Protein 4R7R (pdb70)

Secondary structure (DSSP, 8-state):
----S-HHHHHHHHHT---EEEEE-----EEEPPTTTTTHHHHHHHH--GGGEE------SS-SEEEEEE-SS-EEEEEE-GGGEEEEEETT--SS-EEEE-TTS-GGG-HHHHHHHHHH-

Radius of gyration: 13.48 Å; Cα contacts (8 Å, |Δi|>4): 196; chains: 1; bounding box: 34×34×33 Å

Sequence (121 aa):
AKPSLNYHTKNLSELVSNIKIRLLDNIYSEVIVDNEDVRIIDDLLKSLKDSNFINEEALPNKPLYKIFIDLNSEKYVIDIYGDDLITLYPWDSDVRKDYLSLKDIPNSFKLEPFCQYVFNK

Foldseek 3Di:
DDDALCVALVVVLVQVVDKWKKKAAVVRDIDTFDPVLVCLSVLLSVQDDRVQWDDDDDDDPAARMKMWIDGDPWIKIWGHHPQLWIWIGTPPDVPDIRIGRCPPGDPSNRVVVVSVVRVVD

InterPro domains:
  IPR032619 Protein of unknown function DUF4883 [PF16224] (31-147)
  IPR032619 Protein of unknown function DUF4883 [cd15786] (31-152)

Structure (mmCIF, N/CA/C/O backbone):
data_4R7R
#
_entry.id   4R7R
#
_cell.length_a   58.743
_cell.length_b   58.743
_cell.length_c   85.984
_cell.angle_alpha   90.00
_cell.angle_beta   90.00
_cell.angle_gamma   120.00
#
_symmetry.space_group_name_H-M   'P 32 2 1'
#
loop_
_entity.id
_entity.type
_entity.pdbx_description
1 polymer 'Putative lipoprotein'
2 non-polymer GLYCEROL
3 water water
#
loop_
_atom_site.group_PDB
_atom_site.id
_atom_site.type_symbol
_atom_site.label_atom_id
_atom_site.label_alt_id
_atom_site.label_comp_id
_atom_site.label_asym_id
_atom_site.label_entity_id
_atom_site.label_seq_id
_atom_site.pdbx_PDB_ins_code
_atom_site.Cartn_x
_atom_site.Cartn_y
_atom_site.Cartn_z
_atom_site.occupancy
_atom_site.B_iso_or_equiv
_atom_site.auth_seq_id
_atom_site.auth_comp_id
_atom_site.auth_asym_id
_atom_site.auth_atom_id
_atom_site.pdbx_PDB_model_num
ATOM 1 N N . ALA A 1 3 ? 42.787 -21.011 -32.572 1.00 90.36 0 ALA A N 1
ATOM 2 C CA . ALA A 1 3 ? 43.208 -22.407 -32.582 1.00 95.56 0 ALA A CA 1
ATOM 3 C C . ALA A 1 3 ? 42.087 -23.338 -32.109 1.00 94.56 0 ALA A C 1
ATOM 4 O O . ALA A 1 3 ? 41.889 -24.418 -32.667 1.00 103.36 0 ALA A O 1
ATOM 6 N N . LYS A 1 4 ? 41.351 -22.917 -31.086 1.00 90.77 1 LYS A N 1
ATOM 7 C CA . LYS A 1 4 ? 40.294 -23.751 -30.518 1.00 90.69 1 LYS A CA 1
ATOM 8 C C . LYS A 1 4 ? 38.940 -23.058 -30.545 1.00 87.25 1 LYS A C 1
ATOM 9 O O . LYS A 1 4 ? 38.873 -21.829 -30.573 1.00 83.95 1 LYS A O 1
ATOM 15 N N . PRO A 1 5 ? 37.854 -23.851 -30.558 1.00 87.12 2 PRO A N 1
ATOM 16 C CA . PRO A 1 5 ? 36.511 -23.308 -30.347 1.00 82.99 2 PRO A CA 1
ATOM 17 C C . PRO A 1 5 ? 36.438 -22.592 -29.006 1.00 72.84 2 PRO A C 1
ATOM 18 O O . PRO A 1 5 ? 36.675 -23.194 -27.953 1.00 67.95 2 PRO A O 1
ATOM 22 N N . SER A 1 6 ? 36.122 -21.305 -29.066 1.00 67.27 3 SER A N 1
ATOM 23 C CA . SER A 1 6 ? 36.162 -20.440 -27.901 1.00 59.06 3 SER A CA 1
ATOM 24 C C . SER A 1 6 ? 35.169 -20.854 -26.817 1.00 52.22 3 SER A C 1
ATOM 25 O O . SER A 1 6 ? 34.029 -21.235 -27.091 1.00 54.05 3 SER A O 1
ATOM 28 N N . LEU A 1 7 ? 35.627 -20.778 -25.576 1.00 46.02 4 LEU A N 1
ATOM 29 C CA . LEU A 1 7 ? 34.774 -21.053 -24.436 1.00 42.06 4 LEU A CA 1
ATOM 30 C C . LEU A 1 7 ? 34.076 -19.778 -23.994 1.00 38.85 4 LEU A C 1
ATOM 31 O O . LEU A 1 7 ? 33.132 -19.825 -23.213 1.00 35.71 4 LEU A O 1
ATOM 36 N N . ASN A 1 8 ? 34.528 -18.642 -24.518 1.00 31.44 5 ASN A N 1
ATOM 37 C CA . ASN A 1 8 ? 33.982 -17.354 -24.108 1.00 31.42 5 ASN A CA 1
ATOM 38 C C . ASN A 1 8 ? 33.168 -16.616 -25.169 1.00 35.14 5 ASN A C 1
ATOM 39 O O . ASN A 1 8 ? 32.974 -15.401 -25.055 1.00 34.55 5 ASN A O 1
ATOM 44 N N . TYR A 1 9 ? 32.706 -17.341 -26.189 1.00 29.02 6 TYR A N 1
ATOM 45 C CA . TYR A 1 9 ? 31.992 -16.751 -27.315 1.00 29.89 6 TYR A CA 1
ATOM 46 C C . TYR A 1 9 ? 30.921 -15.737 -26.913 1.00 29.30 6 TYR A C 1
ATOM 47 O O . TYR A 1 9 ? 30.933 -14.601 -27.397 1.00 32.16 6 TYR A O 1
ATOM 56 N N . HIS A 1 10 ? 30.003 -16.135 -26.035 1.00 26.93 7 HIS A N 1
ATOM 57 C CA . HIS A 1 10 ? 28.836 -15.298 -25.762 1.00 27.27 7 HIS A CA 1
ATOM 58 C C . HIS A 1 10 ? 29.185 -14.137 -24.850 1.00 28.61 7 HIS A C 1
ATOM 59 O O . HIS A 1 10 ? 28.551 -13.080 -24.910 1.00 30.07 7 HIS A O 1
ATOM 66 N N . THR A 1 11 ? 30.177 -14.336 -23.992 1.00 29.15 8 THR A N 1
ATOM 67 C CA . THR A 1 11 ? 30.588 -13.290 -23.050 1.00 31.22 8 THR A CA 1
ATOM 68 C C . THR A 1 11 ? 31.277 -12.132 -23.771 1.00 33.27 8 THR A C 1
ATOM 69 O O . THR A 1 11 ? 31.062 -10.969 -23.450 1.00 34.80 8 THR A O 1
ATOM 73 N N . LYS A 1 12 ? 32.098 -12.469 -24.758 1.00 35.90 9 LYS A N 1
ATOM 74 C CA . LYS A 1 12 ? 32.745 -11.473 -25.597 1.00 40.46 9 LYS A CA 1
ATOM 75 C C . LYS A 1 12 ? 31.702 -10.611 -26.322 1.00 40.55 9 LYS A C 1
ATOM 76 O O . LYS A 1 12 ? 31.855 -9.389 -26.425 1.00 41.28 9 LYS A O 1
ATOM 82 N N . ASN A 1 13 ? 30.628 -11.239 -26.793 1.00 36.72 10 ASN A N 1
ATOM 83 C CA . ASN A 1 13 ? 29.568 -10.502 -27.464 1.00 37.83 10 ASN A CA 1
ATOM 84 C C . ASN A 1 13 ? 28.792 -9.620 -26.508 1.00 36.09 10 ASN A C 1
ATOM 85 O O . ASN A 1 13 ? 28.453 -8.486 -26.838 1.00 39.66 10 ASN A O 1
ATOM 90 N N . LEU A 1 14 ? 28.524 -10.133 -25.317 1.00 32.21 11 LEU A N 1
ATOM 91 C CA . LEU A 1 14 ? 27.817 -9.348 -24.327 1.00 32.25 11 LEU A CA 1
ATOM 92 C C . LEU A 1 14 ? 28.693 -8.174 -23.930 1.00 36.38 11 LEU A C 1
ATOM 93 O O . LEU A 1 14 ? 28.232 -7.030 -23.856 1.00 37.06 11 LEU A O 1
ATOM 98 N N . SER A 1 15 ? 29.971 -8.475 -23.713 1.00 39.21 12 SER A N 1
ATOM 99 C CA . SER A 1 15 ? 30.956 -7.494 -23.275 1.00 45.19 12 SER A CA 1
ATOM 100 C C . SER A 1 15 ? 31.038 -6.306 -24.227 1.00 48.88 12 SER A C 1
ATOM 101 O O . SER A 1 15 ? 31.143 -5.164 -23.781 1.00 51.56 12 SER A O 1
ATOM 104 N N . GLU A 1 16 ? 30.977 -6.582 -25.531 1.00 51.92 13 GLU A N 1
ATOM 105 C CA . GLU A 1 16 ? 30.938 -5.533 -26.550 1.00 59.80 13 GLU A CA 1
ATOM 106 C C . GLU A 1 16 ? 29.647 -4.718 -26.468 1.00 60.70 13 GLU A C 1
ATOM 107 O O . GLU A 1 16 ? 29.648 -3.500 -26.669 1.00 64.33 13 GLU A O 1
ATOM 113 N N . LEU A 1 17 ? 28.546 -5.392 -26.159 1.00 55.97 14 LEU A N 1
ATOM 114 C CA . LEU A 1 17 ? 27.257 -4.721 -26.062 1.00 55.93 14 LEU A CA 1
ATOM 115 C C . LEU A 1 17 ? 27.109 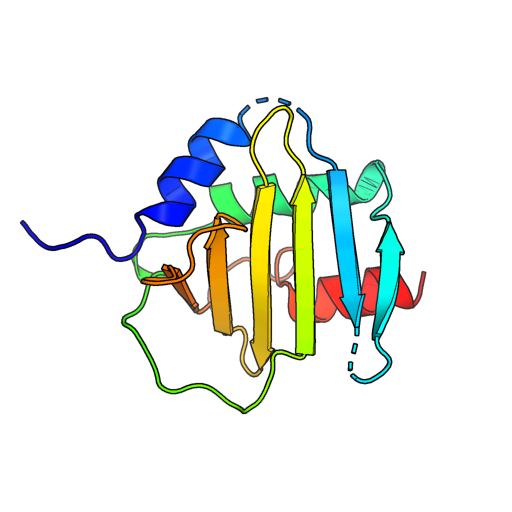-3.866 -24.789 1.00 56.40 14 LEU A C 1
ATOM 116 O O . LEU A 1 17 ? 26.552 -2.772 -24.857 1.00 60.34 14 LEU A O 1
ATOM 121 N N . VAL A 1 18 ? 27.618 -4.337 -23.645 1.00 53.53 15 VAL A N 1
ATOM 122 C CA . VAL A 1 18 ? 27.509 -3.587 -22.379 1.00 53.72 15 VAL A CA 1
ATOM 123 C C . VAL A 1 18 ? 28.366 -2.303 -22.409 1.00 60.50 15 VAL A C 1
ATOM 124 O O . VAL A 1 18 ? 28.362 -1.503 -21.464 1.00 61.62 15 VAL A O 1
ATOM 128 N N . SER A 1 19 ? 29.080 -2.102 -23.516 1.00 71.45 16 SER A N 1
ATOM 129 C CA . SER A 1 19 ? 29.872 -0.895 -23.731 1.00 75.54 16 SER A CA 1
ATOM 130 C C . SER A 1 19 ? 29.029 0.233 -24.323 1.00 77.66 16 SER A C 1
ATOM 131 O O . SER A 1 19 ? 29.156 1.392 -23.926 1.00 79.47 16 SER A O 1
ATOM 134 N N . ASN A 1 22 ? 24.122 0.927 -21.704 1.00 65.07 19 ASN A N 1
ATOM 135 C CA . ASN A 1 22 ? 22.879 1.113 -20.964 1.00 64.25 19 ASN A CA 1
ATOM 136 C C . ASN A 1 22 ? 22.119 -0.200 -20.807 1.00 58.38 19 ASN A C 1
ATOM 137 O O . ASN A 1 22 ? 21.490 -0.668 -21.752 1.00 56.54 19 ASN A O 1
ATOM 142 N N . ILE A 1 23 ? 22.172 -0.793 -19.616 1.00 54.41 20 ILE A N 1
ATOM 143 C CA . ILE A 1 23 ? 21.457 -2.041 -19.382 1.00 51.30 20 ILE A CA 1
ATOM 144 C C . ILE A 1 23 ? 20.452 -1.958 -18.233 1.00 49.09 20 ILE A C 1
ATOM 145 O O . ILE A 1 23 ? 20.590 -1.157 -17.310 1.00 50.27 20 ILE A O 1
ATOM 150 N N . LYS A 1 24 ? 19.425 -2.793 -18.326 1.00 46.97 21 LYS A N 1
ATOM 151 C CA . LYS A 1 24 ? 18.520 -3.040 -17.221 1.00 45.59 21 LYS A CA 1
ATOM 152 C C . LYS A 1 24 ? 18.672 -4.493 -16.808 1.00 41.96 21 LYS A C 1
ATOM 153 O O . LYS A 1 24 ? 18.902 -5.363 -17.653 1.00 38.78 21 LYS A O 1
ATOM 159 N N . ILE A 1 25 ? 18.555 -4.763 -15.512 1.00 40.04 22 ILE A N 1
ATOM 160 C CA . ILE A 1 25 ? 18.691 -6.129 -15.043 1.00 36.36 22 ILE A CA 1
ATOM 161 C C . ILE A 1 25 ? 17.447 -6.582 -14.302 1.00 33.82 22 ILE A C 1
ATOM 162 O O . ILE A 1 25 ? 16.868 -5.845 -13.521 1.00 33.83 22 ILE A O 1
ATOM 167 N N . ARG A 1 26 ? 17.033 -7.807 -14.585 1.00 33.81 23 ARG A N 1
ATOM 168 C CA . ARG A 1 26 ? 15.944 -8.430 -13.872 1.00 35.35 23 ARG A CA 1
ATOM 169 C C . ARG A 1 26 ? 16.450 -9.681 -13.214 1.00 34.18 23 ARG A C 1
ATOM 170 O O . ARG A 1 26 ? 17.110 -10.481 -13.857 1.00 33.16 23 ARG A O 1
ATOM 178 N N . LEU A 1 27 ? 16.156 -9.832 -11.929 1.00 34.95 24 LEU A N 1
ATOM 179 C CA . LEU A 1 27 ? 16.509 -11.032 -11.191 1.00 35.03 24 LEU A CA 1
ATOM 180 C C . LEU A 1 27 ? 15.274 -11.899 -10.960 1.00 37.66 24 LEU A C 1
ATOM 181 O O . LEU A 1 27 ? 14.220 -11.401 -10.553 1.00 38.64 24 LEU A O 1
ATOM 186 N N . LEU A 1 28 ? 15.417 -13.196 -11.220 1.00 37.27 25 LEU A N 1
ATOM 187 C CA . LEU A 1 28 ? 14.373 -14.169 -10.930 1.00 37.49 25 LEU A CA 1
ATOM 188 C C . LEU A 1 28 ? 14.847 -15.222 -9.910 1.00 37.24 25 LEU A C 1
ATOM 189 O O . LEU A 1 28 ? 15.843 -15.911 -10.145 1.00 36.34 25 LEU A O 1
ATOM 194 N N . ASP A 1 29 ? 14.129 -15.343 -8.790 1.00 39.14 26 ASP A N 1
ATOM 195 C CA . ASP A 1 29 ? 14.379 -16.395 -7.796 1.00 40.18 26 ASP A CA 1
ATOM 196 C C . ASP A 1 29 ? 13.810 -17.726 -8.321 1.00 39.79 26 ASP A C 1
ATOM 197 O O . ASP A 1 29 ? 12.611 -17.836 -8.564 1.00 40.11 26 ASP A O 1
ATOM 210 N N . ASN A 1 31 ? 13.427 -20.549 -6.879 0.96 51.11 28 ASN A N 1
ATOM 211 C CA . ASN A 1 31 ? 12.765 -21.371 -5.876 0.96 57.24 28 ASN A CA 1
ATOM 212 C C . ASN A 1 31 ? 11.318 -20.914 -5.662 0.96 60.82 28 ASN A C 1
ATOM 213 O O . ASN A 1 31 ? 10.434 -21.725 -5.396 0.96 64.07 28 ASN A O 1
ATOM 218 N N . ILE A 1 32 ? 11.092 -19.610 -5.816 1.00 60.94 29 ILE A N 1
ATOM 219 C CA . ILE A 1 32 ? 9.817 -18.956 -5.521 1.00 62.51 29 ILE A CA 1
ATOM 220 C C . ILE A 1 32 ? 9.194 -18.356 -6.786 1.00 59.58 29 ILE A C 1
ATOM 221 O O . ILE A 1 32 ? 7.980 -18.140 -6.867 1.00 60.62 29 ILE A O 1
ATOM 226 N N . TYR A 1 33 ? 10.056 -18.092 -7.764 1.00 56.27 30 TYR A N 1
ATOM 227 C CA . TYR A 1 33 ? 9.677 -17.526 -9.058 1.00 55.19 30 TYR A CA 1
ATO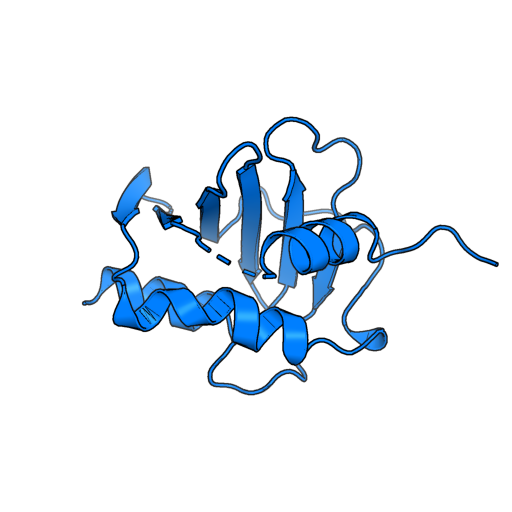M 228 C C . TYR A 1 33 ? 9.129 -16.115 -8.896 1.00 54.96 30 TYR A C 1
ATOM 229 O O . TYR A 1 33 ? 8.284 -15.647 -9.662 1.00 53.07 30 TYR A O 1
ATOM 238 N N . SER A 1 34 ? 9.671 -15.437 -7.893 1.00 55.08 31 SER A N 1
ATOM 239 C CA . SER A 1 34 ? 9.477 -14.012 -7.710 1.00 56.91 31 SER A CA 1
ATOM 240 C C . SER A 1 34 ? 10.571 -13.234 -8.444 1.00 51.36 31 SER A C 1
ATOM 241 O O . SER A 1 34 ? 11.721 -13.680 -8.536 1.00 51.29 31 SER A O 1
ATOM 244 N N . GLU A 1 35 ? 10.204 -12.061 -8.943 1.00 51.03 32 GLU A N 1
ATOM 245 C CA . GLU A 1 35 ? 11.055 -11.266 -9.819 1.00 49.75 32 GLU A CA 1
ATOM 246 C C . GLU A 1 35 ? 11.371 -9.888 -9.205 1.00 50.17 32 GLU A C 1
ATOM 247 O O . GLU A 1 35 ? 10.500 -9.287 -8.573 1.00 51.40 32 GLU A O 1
ATOM 253 N N . VAL A 1 36 ? 12.603 -9.392 -9.363 1.00 46.69 33 VAL A N 1
ATOM 254 C CA . VAL A 1 36 ? 12.933 -8.026 -8.915 1.00 44.63 33 VAL A CA 1
ATOM 255 C C . VAL A 1 36 ? 13.731 -7.241 -9.942 1.00 40.63 33 VAL A C 1
ATOM 256 O O . VAL A 1 36 ? 14.465 -7.815 -10.740 1.00 40.42 33 VAL A O 1
ATOM 260 N N . ILE A 1 37 ? 13.592 -5.922 -9.907 1.00 38.77 34 ILE A N 1
ATOM 261 C CA . ILE A 1 37 ? 14.390 -5.041 -10.753 1.00 37.33 34 ILE A CA 1
ATOM 262 C C . ILE A 1 37 ? 15.649 -4.594 -10.030 1.00 34.12 34 ILE A C 1
ATOM 263 O O . ILE A 1 37 ? 15.584 -4.148 -8.881 1.00 34.79 34 ILE A O 1
ATOM 268 N N . VAL A 1 38 ? 16.796 -4.710 -10.684 1.00 30.78 35 VAL A N 1
ATOM 269 C CA . VAL A 1 38 ? 18.023 -4.225 -10.062 1.00 32.32 35 VAL A CA 1
ATOM 270 C C . VAL A 1 38 ? 18.065 -2.688 -10.094 1.00 32.78 35 VAL A C 1
ATOM 271 O O . VAL A 1 38 ? 17.857 -2.068 -11.140 1.00 34.18 35 VAL A O 1
ATOM 275 N N . ASP A 1 39 ? 18.319 -2.085 -8.939 1.00 34.77 36 ASP A N 1
ATOM 276 C CA . ASP A 1 39 ? 18.420 -0.627 -8.836 1.00 39.97 36 ASP A CA 1
ATOM 277 C C . ASP A 1 39 ? 19.533 -0.060 -9.710 1.00 40.49 36 ASP A C 1
ATOM 278 O O . ASP A 1 39 ? 20.533 -0.737 -9.966 1.00 38.56 36 ASP A O 1
ATOM 283 N N . ASN A 1 40 ? 19.357 1.191 -10.137 1.00 41.62 37 ASN A N 1
ATOM 284 C CA . ASN A 1 40 ? 20.341 1.885 -10.957 1.00 42.50 37 ASN A CA 1
ATOM 285 C C . ASN A 1 40 ? 21.760 1.832 -10.386 1.00 43.26 37 ASN A C 1
ATOM 286 O O . ASN A 1 40 ? 22.735 1.628 -11.117 1.00 43.85 37 ASN A O 1
ATOM 291 N N . GLU A 1 41 ? 21.856 2.009 -9.075 1.00 44.71 38 GLU A N 1
ATOM 292 C CA . GLU A 1 41 ? 23.128 2.052 -8.363 1.00 48.33 38 GLU A CA 1
ATOM 293 C C . GLU A 1 41 ? 23.904 0.725 -8.356 1.00 44.28 38 GLU A C 1
ATOM 294 O O . GLU A 1 41 ? 25.130 0.712 -8.217 1.00 43.46 38 GLU A O 1
ATOM 300 N N . ASP A 1 42 ? 23.182 -0.386 -8.488 1.00 41.73 39 ASP A N 1
ATOM 301 C CA . ASP A 1 42 ? 23.777 -1.715 -8.397 1.00 38.36 39 ASP A CA 1
ATOM 302 C C . ASP A 1 42 ? 24.073 -2.321 -9.758 1.00 37.71 39 ASP A C 1
ATOM 303 O O . ASP A 1 42 ? 24.830 -3.280 -9.860 1.00 37.45 39 ASP A O 1
ATOM 308 N N . VAL A 1 43 ? 23.489 -1.747 -10.803 1.00 32.04 40 VAL A N 1
ATOM 309 C CA . VAL A 1 43 ? 23.527 -2.333 -12.132 1.00 30.42 40 VAL A CA 1
ATOM 310 C C . VAL A 1 43 ? 24.963 -2.466 -12.674 1.00 30.44 40 VAL A C 1
ATOM 311 O O . VAL A 1 43 ? 25.220 -3.274 -13.564 1.00 28.67 40 VAL A O 1
ATOM 315 N N . ARG A 1 44 ? 25.902 -1.712 -12.104 1.00 32.82 41 ARG A N 1
ATOM 316 C CA . ARG A 1 44 ? 27.285 -1.713 -12.580 1.00 34.17 41 ARG A CA 1
ATOM 317 C C . ARG A 1 44 ? 27.981 -3.051 -12.355 1.00 33.76 41 ARG A C 1
ATOM 318 O O . ARG A 1 44 ? 29.120 -3.242 -12.807 1.00 34.06 41 ARG A O 1
ATOM 326 N N . ILE A 1 45 ? 27.285 -3.961 -11.668 1.00 33.74 42 ILE A N 1
ATOM 327 C CA . ILE A 1 45 ? 27.785 -5.299 -11.356 1.00 31.66 42 ILE A CA 1
ATOM 328 C C . ILE A 1 45 ? 28.238 -6.035 -12.606 1.00 30.04 42 ILE A C 1
ATOM 329 O O . ILE A 1 45 ? 29.237 -6.740 -12.569 1.00 31.85 42 ILE A O 1
ATOM 334 N N . ILE A 1 46 ? 27.526 -5.863 -13.714 1.00 28.61 43 ILE A N 1
ATOM 335 C CA . ILE A 1 46 ? 27.837 -6.638 -14.916 1.00 29.49 43 ILE A CA 1
ATOM 336 C C . ILE A 1 46 ? 29.125 -6.150 -15.537 1.00 30.71 43 ILE A C 1
ATOM 337 O O . ILE A 1 46 ? 30.021 -6.938 -15.841 1.00 31.89 43 ILE A O 1
ATOM 342 N N . ASP A 1 47 ? 29.225 -4.847 -15.722 1.00 30.48 44 ASP A N 1
ATOM 343 C CA . ASP A 1 47 ? 30.449 -4.269 -16.230 1.00 35.19 44 ASP A CA 1
ATOM 344 C C . ASP A 1 47 ? 31.698 -4.624 -15.389 1.00 34.65 44 ASP A C 1
ATOM 345 O O . ASP A 1 47 ? 32.770 -4.932 -15.933 1.00 35.75 44 ASP A O 1
ATOM 350 N N . ASP A 1 48 ? 31.545 -4.566 -14.066 1.00 34.33 45 ASP A N 1
ATOM 351 C CA . ASP A 1 48 ? 32.639 -4.805 -13.140 1.00 36.96 45 ASP A CA 1
ATOM 352 C C . ASP A 1 48 ? 33.039 -6.274 -13.215 1.00 34.40 45 ASP A C 1
ATOM 353 O O . ASP A 1 48 ? 34.227 -6.619 -13.164 1.00 34.48 45 ASP A O 1
ATOM 358 N N . LEU A 1 49 ? 32.030 -7.130 -13.358 1.00 31.93 46 LEU A N 1
ATOM 359 C CA . LEU A 1 49 ? 32.250 -8.562 -13.459 1.00 30.08 46 LEU A CA 1
ATOM 360 C C . LEU A 1 49 ? 33.008 -8.895 -14.742 1.00 31.51 46 LEU A C 1
ATOM 361 O O . LEU A 1 49 ? 34.022 -9.585 -14.700 1.00 32.29 46 LEU A O 1
ATOM 366 N N . LEU A 1 50 ? 32.516 -8.385 -15.871 1.00 30.17 47 LEU A N 1
ATOM 367 C CA . LEU A 1 50 ? 33.077 -8.707 -17.178 1.00 30.64 47 LEU A CA 1
ATOM 368 C C . LEU A 1 50 ? 34.517 -8.207 -17.290 1.00 36.93 47 LEU A C 1
ATOM 369 O O . LEU A 1 50 ? 35.371 -8.870 -17.885 1.00 36.31 47 LEU A O 1
ATOM 374 N N . LYS A 1 51 ? 34.786 -7.040 -16.716 1.00 39.38 48 LYS A N 1
ATOM 375 C CA . LYS A 1 51 ? 36.121 -6.460 -16.788 1.00 44.23 48 LYS A CA 1
ATOM 376 C C . LYS A 1 51 ? 37.096 -7.252 -15.919 1.00 42.80 48 LYS A C 1
ATOM 377 O O . LYS A 1 51 ? 38.306 -7.218 -16.140 1.00 36.36 48 LYS A O 1
ATOM 383 N N . SER A 1 52 ? 36.560 -7.968 -14.934 1.00 30.19 49 SER A N 1
ATOM 384 C CA . SER A 1 52 ? 37.398 -8.701 -13.993 1.00 36.22 49 SER A CA 1
ATOM 385 C C . SER A 1 52 ? 37.698 -10.131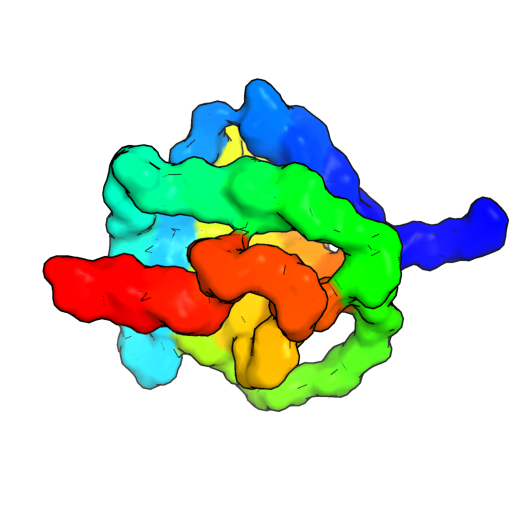 -14.486 1.00 34.72 49 SER A C 1
ATOM 386 O O . SER A 1 52 ? 38.598 -10.802 -13.967 1.00 35.52 49 SER A O 1
ATOM 389 N N . LEU A 1 53 ? 36.949 -10.594 -15.485 1.00 33.61 50 LEU A N 1
ATOM 390 C CA . LEU A 1 53 ? 37.135 -11.958 -15.994 1.00 33.80 50 LEU A CA 1
ATOM 391 C C . LEU A 1 53 ? 38.484 -12.162 -16.677 1.00 36.44 50 LEU A C 1
ATOM 392 O O . LEU A 1 53 ? 38.861 -11.423 -17.597 1.00 38.35 50 LEU A O 1
ATOM 397 N N . LYS A 1 54 ? 39.196 -13.184 -16.227 1.00 37.32 51 LYS A N 1
ATOM 398 C CA . LYS A 1 54 ? 40.361 -13.661 -16.946 1.00 42.19 51 LYS A CA 1
ATOM 399 C C . LYS A 1 54 ? 39.934 -14.874 -17.771 1.00 41.51 51 LYS A C 1
ATOM 400 O O . LYS A 1 54 ? 38.869 -15.454 -17.535 1.00 39.48 51 LYS A O 1
ATOM 406 N N . ASP A 1 55 ? 40.769 -15.263 -18.724 1.00 44.10 52 ASP A N 1
ATOM 407 C CA . ASP A 1 55 ? 40.454 -16.363 -19.631 1.00 43.86 52 ASP A CA 1
ATOM 408 C C . ASP A 1 55 ? 40.296 -17.717 -18.931 1.00 38.48 52 ASP A C 1
ATOM 409 O O . ASP A 1 55 ? 39.553 -18.580 -19.399 1.00 35.37 52 ASP A O 1
ATOM 414 N N . SER A 1 56 ? 40.992 -17.903 -17.816 1.00 36.54 53 SER A N 1
ATOM 415 C CA . SER A 1 56 ? 40.907 -19.151 -17.066 1.00 36.30 53 SER A CA 1
ATOM 416 C C . SER A 1 56 ? 39.569 -19.311 -16.337 1.00 34.75 53 SER A C 1
ATOM 417 O O . SER A 1 56 ? 39.283 -20.372 -15.786 1.00 36.68 53 SER A O 1
ATOM 420 N N . ASN A 1 57 ? 38.758 -18.256 -16.325 1.00 31.46 54 ASN A N 1
ATOM 421 C CA . ASN A 1 57 ? 37.424 -18.323 -15.746 1.00 28.40 54 ASN A CA 1
ATOM 422 C C . ASN A 1 57 ? 36.459 -19.098 -16.630 1.00 30.07 54 ASN A C 1
ATOM 423 O O . ASN A 1 57 ? 35.423 -19.556 -16.167 1.00 32.37 54 ASN A O 1
ATOM 428 N N . PHE A 1 58 ? 36.791 -19.224 -17.911 1.00 32.49 55 PHE A N 1
ATOM 429 C CA . PHE A 1 58 ? 35.922 -19.893 -18.873 1.00 32.96 55 PHE A CA 1
ATOM 430 C C . PHE A 1 58 ? 36.214 -21.376 -18.924 1.00 36.30 55 PHE A C 1
ATOM 431 O O . PHE A 1 58 ? 37.321 -21.785 -19.263 1.00 37.25 55 PHE A O 1
ATOM 439 N N . ILE A 1 59 ? 35.219 -22.186 -18.586 1.00 36.64 56 ILE A N 1
ATOM 440 C CA . ILE A 1 59 ? 35.415 -23.631 -18.575 1.00 39.71 56 ILE A CA 1
ATOM 441 C C . ILE A 1 59 ? 34.532 -24.339 -19.606 1.00 45.26 56 ILE A C 1
ATOM 442 O O . ILE A 1 59 ? 33.690 -23.713 -20.254 1.00 44.48 56 ILE A O 1
ATOM 447 N N . ASN A 1 60 ? 34.731 -25.645 -19.747 1.00 48.70 57 ASN A N 1
ATOM 448 C CA . ASN A 1 60 ? 33.962 -26.456 -20.687 1.00 52.00 57 ASN A CA 1
ATOM 449 C C . ASN A 1 60 ? 32.538 -26.761 -20.233 1.00 48.33 57 ASN A C 1
AT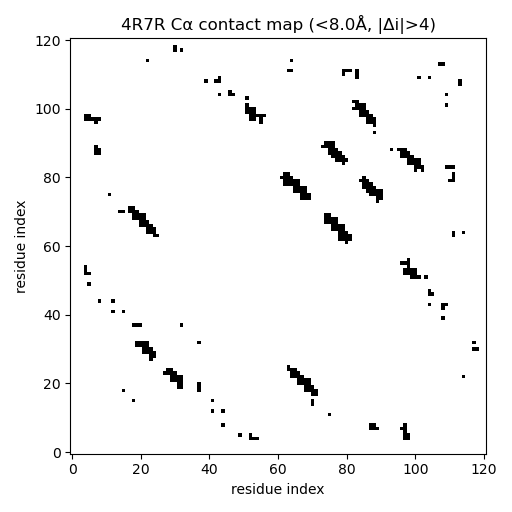OM 450 O O . ASN A 1 60 ? 32.201 -26.616 -19.056 1.00 45.23 57 ASN A O 1
ATOM 455 N N . GLU A 1 61 ? 31.714 -27.188 -21.185 1.00 54.25 58 GLU A N 1
ATOM 456 C CA . GLU A 1 61 ? 30.361 -27.653 -20.906 1.00 58.50 58 GLU A CA 1
ATOM 457 C C . GLU A 1 61 ? 30.352 -28.701 -19.811 1.00 63.39 58 GLU A C 1
ATOM 458 O O . GLU A 1 61 ? 31.141 -29.643 -19.839 1.00 67.83 58 GLU A O 1
ATOM 464 N N . GLU A 1 62 ? 29.448 -28.524 -18.852 1.00 62.51 59 GLU A N 1
ATOM 465 C CA . GLU A 1 62 ? 29.243 -29.474 -17.768 1.00 65.64 59 GLU A CA 1
ATOM 466 C C . GLU A 1 62 ? 27.789 -29.912 -17.676 1.00 65.75 59 GLU A C 1
ATOM 467 O O . GLU A 1 62 ? 26.889 -29.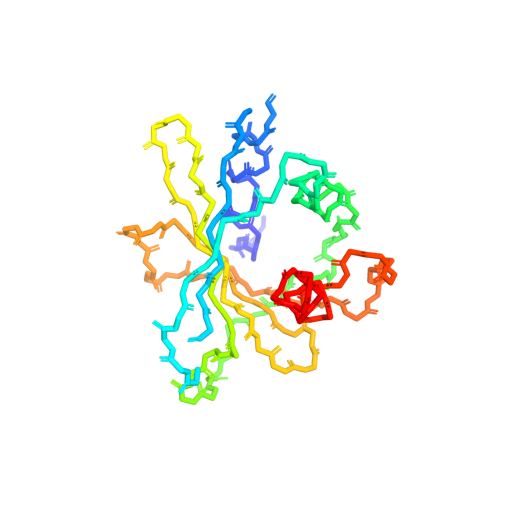173 -18.076 1.00 63.28 59 GLU A O 1
ATOM 473 N N . ALA A 1 63 ? 27.561 -31.104 -17.130 1.00 69.38 60 ALA A N 1
ATOM 474 C CA . ALA A 1 63 ? 26.212 -31.520 -16.737 1.00 68.06 60 ALA A CA 1
ATOM 475 C C . ALA A 1 63 ? 25.721 -30.598 -15.625 1.00 65.16 60 ALA A C 1
ATOM 476 O O . ALA A 1 63 ? 26.519 -30.107 -14.828 1.00 57.44 60 ALA A O 1
ATOM 478 N N . LEU A 1 64 ? 24.420 -30.346 -15.563 1.00 68.32 61 LEU A N 1
ATOM 479 C CA . LEU A 1 64 ? 23.938 -29.317 -14.647 1.00 68.22 61 LEU A CA 1
ATOM 480 C C . LEU A 1 64 ? 22.905 -29.824 -13.659 1.00 70.41 61 LEU A C 1
ATOM 481 O O . LEU A 1 64 ? 22.148 -30.737 -13.966 1.00 73.44 61 LEU A O 1
ATOM 486 N N . PRO A 1 65 ? 22.876 -29.222 -12.459 1.00 78.61 62 PRO A N 1
ATOM 487 C CA . PRO A 1 65 ? 21.791 -29.487 -11.512 1.00 85.35 62 PRO A CA 1
ATOM 488 C C . PRO A 1 65 ? 20.479 -29.037 -12.120 1.00 96.92 62 PRO A C 1
ATOM 489 O O . PRO A 1 65 ? 20.486 -28.143 -12.966 1.00 98.62 62 PRO A O 1
ATOM 493 N N . ASN A 1 66 ? 19.379 -29.643 -11.694 1.00 113.85 63 ASN A N 1
ATOM 494 C CA . ASN A 1 66 ? 18.090 -29.446 -12.344 1.00 118.93 63 ASN A CA 1
ATOM 495 C C . ASN A 1 66 ? 17.726 -27.984 -12.608 1.00 111.76 63 ASN A C 1
ATOM 496 O O . ASN A 1 66 ? 17.063 -27.688 -13.581 1.00 114.82 63 ASN A O 1
ATOM 501 N N . LYS A 1 67 ? 18.166 -27.061 -11.763 1.00 93.69 64 LYS A N 1
ATOM 502 C CA . LYS A 1 67 ? 17.900 -25.656 -12.054 1.00 76.04 64 LYS A CA 1
ATOM 503 C C . LYS A 1 67 ? 18.829 -24.702 -11.318 1.00 58.30 64 LYS A C 1
ATOM 504 O O . LYS A 1 67 ? 19.293 -24.994 -10.212 1.00 55.01 64 LYS A O 1
ATOM 510 N N . PRO A 1 68 ? 19.099 -23.548 -11.940 1.00 46.53 65 PRO A N 1
ATOM 511 C CA . PRO A 1 68 ? 19.854 -22.486 -11.283 1.00 40.62 65 PRO A CA 1
ATOM 512 C C . PRO A 1 68 ? 19.215 -22.069 -9.971 1.00 35.65 65 PRO A C 1
ATOM 513 O O . PRO A 1 68 ? 18.055 -22.389 -9.700 1.00 38.44 65 PRO A O 1
ATOM 517 N N . LEU A 1 69 ? 19.983 -21.357 -9.160 1.00 29.26 66 LEU A N 1
ATOM 518 C CA . LEU A 1 69 ? 19.443 -20.717 -7.987 1.00 25.82 66 LEU A CA 1
ATOM 519 C C . LEU A 1 69 ? 18.695 -19.457 -8.428 1.00 26.09 66 LEU A C 1
ATOM 520 O O . LEU A 1 69 ? 17.584 -19.166 -7.972 1.00 28.35 66 LEU A O 1
ATOM 525 N N . TYR A 1 70 ? 19.316 -18.723 -9.342 1.00 32.74 67 TYR A N 1
ATOM 526 C CA . TYR A 1 70 ? 18.787 -17.457 -9.808 1.00 28.15 67 TYR A CA 1
ATOM 527 C C . TYR A 1 70 ? 18.994 -17.311 -11.304 1.00 26.95 67 TYR A C 1
ATOM 528 O O . TYR A 1 70 ? 19.899 -17.928 -11.895 1.00 26.09 67 TYR A O 1
ATOM 537 N N . LYS A 1 71 ? 18.189 -16.437 -11.891 1.00 26.05 68 LYS A N 1
ATOM 538 C CA . LYS A 1 71 ? 18.295 -16.113 -13.293 1.00 27.26 68 LYS A CA 1
ATOM 539 C C . LYS A 1 71 ? 18.394 -14.597 -13.426 1.00 25.52 68 LYS A C 1
ATOM 540 O O . LYS A 1 71 ? 17.556 -13.848 -12.902 1.00 24.98 68 LYS A O 1
ATOM 546 N N . ILE A 1 72 ? 19.443 -14.154 -14.103 1.00 26.03 69 ILE A N 1
ATOM 547 C CA . ILE A 1 72 ? 19.665 -12.746 -14.383 1.00 26.73 69 ILE A CA 1
ATOM 548 C C . ILE A 1 72 ? 19.323 -12.392 -15.853 1.00 29.89 69 ILE A C 1
ATOM 549 O O . ILE A 1 72 ? 19.933 -12.913 -16.801 1.00 29.72 69 ILE A O 1
ATOM 554 N N . PHE A 1 73 ? 18.339 -11.516 -16.037 1.00 29.13 70 PHE A N 1
ATOM 555 C CA . PHE A 1 73 ? 17.975 -11.046 -17.374 1.00 29.14 70 PHE A CA 1
ATOM 556 C C . PHE A 1 73 ? 18.586 -9.691 -17.630 1.00 31.98 70 PHE A C 1
ATOM 557 O O . PHE A 1 73 ? 18.209 -8.696 -17.004 1.00 33.90 70 PHE A O 1
ATOM 565 N N . ILE A 1 74 ? 19.555 -9.663 -18.535 1.00 32.58 71 ILE A N 1
ATOM 566 C CA . ILE A 1 74 ? 20.213 -8.420 -18.900 1.00 34.99 71 ILE A CA 1
ATOM 567 C C . ILE A 1 74 ? 19.580 -7.903 -20.181 1.00 38.77 71 ILE A C 1
ATOM 568 O O . ILE A 1 74 ? 19.689 -8.515 -21.253 1.00 39.19 71 ILE A O 1
ATOM 573 N N . ASP A 1 75 ? 18.880 -6.787 -20.045 1.00 43.26 72 ASP A N 1
ATOM 574 C CA . ASP A 1 75 ? 18.119 -6.220 -21.139 1.00 49.36 72 ASP A CA 1
ATOM 575 C C . ASP A 1 75 ? 18.883 -5.032 -21.689 1.00 52.04 72 ASP A C 1
ATOM 576 O O . ASP A 1 75 ? 18.910 -3.965 -21.080 1.00 53.40 72 ASP A O 1
ATOM 581 N N . LEU A 1 76 ? 19.545 -5.234 -22.821 1.00 57.51 73 LEU A N 1
ATOM 582 C CA . LEU A 1 76 ? 20.189 -4.132 -23.527 1.00 65.41 73 LEU A CA 1
ATOM 583 C C . LEU A 1 76 ? 19.168 -3.520 -24.479 1.00 71.32 73 LEU A C 1
ATOM 584 O O . LEU A 1 76 ? 17.994 -3.902 -24.459 1.00 72.58 73 LEU A O 1
ATOM 589 N N . ASN A 1 77 ? 19.608 -2.574 -25.301 1.00 78.32 74 ASN A N 1
ATOM 590 C CA . ASN A 1 77 ? 18.709 -1.903 -26.234 1.00 84.11 74 ASN A CA 1
ATOM 591 C C . ASN A 1 77 ? 17.919 -2.895 -27.104 1.00 83.18 74 ASN A C 1
ATOM 592 O O . ASN A 1 77 ? 16.696 -2.988 -26.997 1.00 83.09 74 ASN A O 1
ATOM 597 N N . SER A 1 78 ? 18.620 -3.649 -27.943 1.00 81.93 75 SER A N 1
ATOM 598 C CA . SER A 1 78 ? 17.967 -4.598 -28.840 1.00 80.80 75 SER A CA 1
ATOM 599 C C . SER A 1 78 ? 18.042 -6.037 -28.322 1.00 73.72 75 SER A C 1
ATOM 600 O O . SER A 1 78 ? 17.064 -6.781 -28.387 1.00 73.29 75 SER A O 1
ATOM 603 N N . GLU A 1 79 ? 19.209 -6.407 -27.800 1.00 67.40 76 GLU A N 1
ATOM 604 C CA . GLU A 1 79 ? 19.492 -7.771 -27.352 1.00 60.74 76 GLU A CA 1
ATOM 605 C C . GLU A 1 79 ? 19.080 -8.040 -25.910 1.00 51.97 76 GLU A C 1
ATOM 606 O O . GLU A 1 79 ? 18.975 -7.118 -25.107 1.00 50.18 76 GLU A O 1
ATOM 612 N N . LYS A 1 80 ? 18.856 -9.311 -25.589 1.00 36.24 77 LYS A N 1
ATOM 613 C CA . LYS A 1 80 ? 18.729 -9.736 -24.199 1.00 31.92 77 LYS A CA 1
ATOM 614 C C . LYS A 1 80 ? 19.669 -10.923 -23.918 1.00 26.73 77 LYS A C 1
ATOM 615 O O . LYS A 1 80 ? 19.761 -11.866 -24.706 1.00 25.03 77 LYS A O 1
ATOM 621 N N . TYR A 1 81 ? 20.374 -10.871 -22.794 1.00 23.13 78 TYR A N 1
ATOM 622 C CA . TYR A 1 81 ? 21.208 -11.990 -22.412 1.00 22.54 78 TYR A CA 1
ATOM 623 C C . TYR A 1 81 ? 20.749 -12.560 -21.071 1.00 25.34 78 TYR A C 1
ATOM 624 O O . TYR A 1 81 ? 20.068 -11.896 -20.279 1.00 27.57 78 TYR A O 1
ATOM 633 N N . VAL A 1 82 ? 21.129 -13.803 -20.824 1.00 24.54 79 VAL A N 1
ATOM 634 C CA . VAL A 1 82 ? 20.718 -14.498 -19.629 1.00 24.17 79 VAL A CA 1
ATOM 635 C C . VAL A 1 82 ? 21.957 -15.012 -18.916 1.00 24.48 79 VAL A C 1
ATOM 636 O O . VAL A 1 82 ? 22.877 -15.527 -19.546 1.00 24.57 79 VAL A O 1
ATOM 640 N N . ILE A 1 83 ? 21.996 -14.836 -17.596 1.00 25.33 80 ILE A N 1
ATOM 641 C CA . ILE A 1 83 ? 23.004 -15.503 -16.786 1.00 23.79 80 ILE A CA 1
ATOM 642 C C . ILE A 1 83 ? 22.306 -16.406 -15.765 1.00 25.58 80 ILE A C 1
ATOM 643 O O . ILE A 1 83 ? 21.498 -15.931 -14.949 1.00 24.34 80 ILE A O 1
ATOM 648 N N . ASP A 1 84 ? 22.598 -17.703 -15.814 1.00 24.80 81 ASP A N 1
ATOM 649 C CA . ASP A 1 84 ? 22.040 -18.611 -14.824 1.00 25.84 81 ASP A CA 1
ATOM 650 C C . ASP A 1 84 ? 23.030 -18.739 -13.664 1.00 26.42 81 ASP A C 1
ATOM 651 O O . ASP A 1 84 ? 24.220 -18.961 -13.891 1.00 27.87 81 ASP A O 1
ATOM 656 N N . ILE A 1 85 ? 22.553 -18.584 -12.428 1.00 24.76 82 ILE A N 1
ATOM 657 C CA . ILE A 1 85 ? 23.434 -18.685 -11.264 1.00 25.72 82 ILE A CA 1
ATOM 658 C C . ILE A 1 85 ? 23.293 -20.029 -10.529 1.00 27.24 82 ILE A C 1
ATOM 659 O O . ILE A 1 85 ? 22.217 -20.357 -10.014 1.00 29.58 82 ILE A O 1
ATOM 664 N N . TYR A 1 86 ? 24.375 -20.803 -10.479 1.00 26.95 83 TYR A N 1
ATOM 665 C CA . TYR A 1 86 ? 24.390 -22.065 -9.726 1.00 28.26 83 TYR A CA 1
ATOM 666 C C . TYR A 1 86 ? 25.246 -21.981 -8.462 1.00 32.72 83 TYR A C 1
ATOM 667 O O . TYR A 1 86 ? 25.726 -20.904 -8.081 1.00 33.91 83 TYR A O 1
ATOM 676 N N . GLY A 1 87 ? 25.440 -23.125 -7.816 1.00 34.11 84 GLY A N 1
ATOM 677 C CA . GLY A 1 87 ? 26.284 -23.192 -6.637 1.00 35.90 84 GLY A CA 1
ATOM 678 C C . GLY A 1 87 ? 27.758 -23.120 -6.987 1.00 34.62 84 GLY A C 1
ATOM 679 O O . GLY A 1 87 ? 28.120 -23.184 -8.159 1.00 35.86 84 GLY A O 1
ATOM 680 N N . ASP A 1 88 ? 28.601 -22.960 -5.970 1.00 35.65 85 ASP A N 1
ATOM 681 C CA . ASP A 1 88 ? 30.054 -22.991 -6.140 1.00 39.00 85 ASP A CA 1
ATOM 682 C C . ASP A 1 88 ? 30.604 -21.973 -7.121 1.00 36.94 85 ASP A C 1
ATOM 683 O O . ASP A 1 88 ? 31.679 -22.194 -7.674 1.00 37.94 85 ASP A O 1
ATOM 688 N N . ASP A 1 89 ? 29.870 -20.885 -7.343 1.00 33.30 86 ASP A N 1
ATOM 689 C CA . ASP A 1 89 ? 30.329 -19.789 -8.194 1.00 31.68 86 ASP A CA 1
ATOM 690 C C . ASP A 1 89 ? 30.371 -20.180 -9.670 1.00 28.87 86 ASP A C 1
ATOM 691 O O . ASP A 1 89 ? 31.038 -19.535 -10.485 1.00 27.45 86 ASP A O 1
ATOM 696 N N . LEU A 1 90 ? 29.637 -21.232 -10.007 1.00 27.67 87 LEU A N 1
ATOM 697 C CA . LEU A 1 90 ? 29.408 -21.612 -11.399 1.00 26.45 87 LEU A CA 1
ATOM 698 C C . LEU A 1 90 ? 28.245 -20.811 -11.992 1.00 23.37 87 LEU A C 1
ATOM 699 O O . LEU A 1 90 ? 27.194 -20.671 -11.368 1.00 22.68 87 LEU A O 1
ATOM 704 N N . ILE A 1 91 ? 28.428 -20.281 -13.197 1.00 21.92 88 ILE A N 1
ATOM 705 C CA . ILE A 1 91 ? 27.350 -19.590 -13.896 1.00 21.74 88 ILE A CA 1
ATOM 706 C C . ILE A 1 91 ? 27.359 -19.999 -15.370 1.00 20.36 88 ILE A C 1
ATOM 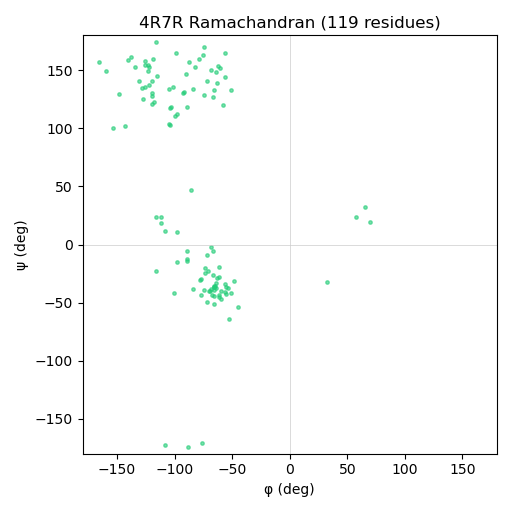707 O O . ILE A 1 91 ? 28.353 -20.537 -15.861 1.00 22.31 88 ILE A O 1
ATOM 712 N N . THR A 1 92 ? 26.245 -19.773 -16.064 1.00 20.00 89 THR A N 1
ATOM 713 C CA . THR A 1 92 ? 26.205 -19.915 -17.513 1.00 20.53 89 THR A CA 1
ATOM 714 C C . THR A 1 92 ? 25.684 -18.607 -18.086 1.00 22.11 89 THR A C 1
ATOM 715 O O . THR A 1 92 ? 25.005 -17.844 -17.392 1.00 23.60 89 THR A O 1
ATOM 719 N N . LEU A 1 93 ? 25.997 -18.360 -19.352 1.00 22.02 90 LEU A N 1
ATOM 720 C CA . LEU A 1 93 ? 25.743 -17.074 -19.973 1.00 23.58 90 LEU A CA 1
ATOM 721 C C . LEU A 1 93 ? 25.449 -17.302 -21.454 1.00 25.36 90 LEU A C 1
ATOM 722 O O . LEU A 1 93 ? 26.219 -17.992 -22.160 1.00 26.15 90 LEU A O 1
ATOM 727 N N . TYR A 1 94 ? 24.344 -16.722 -21.927 1.00 24.69 91 TYR A N 1
ATOM 728 C CA . TYR A 1 94 ? 23.898 -16.969 -23.290 1.00 25.45 91 TYR A CA 1
ATOM 729 C C . TYR A 1 94 ? 22.842 -15.952 -23.719 1.00 26.05 91 TYR A C 1
ATOM 730 O O . TYR A 1 94 ? 22.190 -15.337 -22.860 1.00 23.79 91 TYR A O 1
ATOM 739 N N . PRO A 1 95 ? 22.688 -15.748 -25.046 1.00 24.96 92 PRO A N 1
ATOM 740 C CA . PRO A 1 95 ? 21.624 -14.844 -25.487 1.00 24.83 92 PRO A CA 1
ATOM 741 C C . PRO A 1 95 ? 20.285 -15.491 -25.186 1.00 24.73 92 PRO A C 1
ATOM 742 O O . PRO A 1 95 ? 20.187 -16.731 -25.178 1.00 23.79 92 PRO A O 1
ATOM 746 N N . TRP A 1 96 ? 19.271 -14.671 -24.930 1.00 25.15 93 TRP A N 1
ATOM 747 C CA . TRP A 1 96 ? 17.995 -15.173 -24.420 1.00 27.35 93 TRP A CA 1
ATOM 748 C C . TRP A 1 96 ? 17.312 -16.147 -25.380 1.00 26.81 93 TRP A C 1
ATOM 749 O O . TRP A 1 96 ? 16.548 -17.009 -24.967 1.00 27.45 93 TRP A O 1
ATOM 760 N N . ASP A 1 97 ? 17.582 -15.992 -26.668 1.00 26.77 94 ASP A N 1
ATOM 761 C CA . ASP A 1 97 ? 16.890 -16.764 -27.690 1.00 29.32 94 ASP A CA 1
ATOM 762 C C . ASP A 1 97 ? 17.801 -17.821 -28.318 1.00 28.79 94 ASP A C 1
ATOM 763 O O . ASP A 1 97 ? 17.476 -18.388 -29.363 1.00 30.55 94 ASP A O 1
ATOM 768 N N . SER A 1 98 ? 18.958 -18.069 -27.721 1.00 27.39 95 SER A N 1
ATOM 769 C CA . SER A 1 98 ? 19.775 -19.150 -28.243 1.00 28.93 95 SER A CA 1
ATOM 770 C C . SER A 1 98 ? 20.682 -19.761 -27.215 1.00 28.47 95 SER A C 1
ATOM 771 O O . SER A 1 98 ? 21.761 -19.228 -26.927 1.00 28.97 95 SER A O 1
ATOM 774 N N . ASP A 1 99 ? 20.243 -20.900 -26.696 1.00 26.92 96 ASP A N 1
ATOM 775 C CA . ASP A 1 99 ? 20.930 -21.571 -25.615 1.00 28.97 96 ASP A CA 1
ATOM 776 C C . ASP A 1 99 ? 21.461 -22.932 -26.057 1.00 31.34 96 ASP A C 1
ATOM 777 O O . ASP A 1 99 ? 21.662 -23.818 -25.225 1.00 33.12 96 ASP A O 1
ATOM 782 N N . VAL A 1 100 ? 21.680 -23.109 -27.359 1.00 31.37 97 VAL A N 1
ATOM 783 C CA . VAL A 1 100 ? 22.215 -24.382 -27.827 1.00 31.90 97 VAL A CA 1
ATOM 784 C C . VAL A 1 100 ? 23.610 -24.589 -27.260 1.00 30.35 97 VAL A C 1
ATOM 785 O O . VAL A 1 100 ? 24.011 -25.720 -26.980 1.00 30.58 97 VAL A O 1
ATOM 789 N N . ARG A 1 101 ? 24.344 -23.496 -27.080 1.00 28.50 98 ARG A N 1
ATOM 790 C CA . ARG A 1 101 ? 25.678 -23.581 -26.507 1.00 28.47 98 ARG A CA 1
ATOM 791 C C . ARG A 1 101 ? 25.948 -22.388 -25.607 1.00 29.08 98 ARG A C 1
ATOM 792 O O . ARG A 1 101 ? 26.234 -21.279 -26.067 1.00 29.61 98 ARG A O 1
ATOM 800 N N . LYS A 1 102 ? 25.837 -22.626 -24.311 1.00 28.08 99 LYS A N 1
ATOM 801 C CA . LYS A 1 102 ? 26.058 -21.585 -23.332 1.00 27.28 99 LYS A CA 1
ATOM 802 C C . LYS A 1 102 ? 27.545 -21.434 -23.065 1.00 27.47 99 LYS A C 1
ATOM 803 O O . LYS A 1 102 ? 28.298 -22.384 -23.248 1.00 30.46 99 LYS A O 1
ATOM 809 N N . ASP A 1 103 ? 27.959 -20.234 -22.666 1.00 26.00 100 ASP A N 1
ATOM 810 C CA . ASP A 1 103 ? 29.249 -20.016 -22.013 1.00 26.54 100 ASP A CA 1
ATOM 811 C C . ASP A 1 103 ? 29.222 -20.590 -20.582 1.00 25.44 100 ASP A C 1
ATOM 812 O O . ASP A 1 103 ? 28.217 -20.464 -19.870 1.00 24.50 100 ASP A O 1
ATOM 817 N N . TYR A 1 104 ? 30.317 -21.206 -20.153 1.00 25.07 101 TYR A N 1
ATOM 818 C CA . TYR A 1 104 ? 30.414 -21.703 -18.782 1.00 25.64 101 TYR A CA 1
ATOM 819 C C . TYR A 1 104 ? 31.576 -21.016 -18.103 1.00 26.80 101 TYR A C 1
ATOM 820 O O . TYR A 1 104 ? 32.703 -21.016 -18.629 1.00 31.05 101 TYR A O 1
ATOM 829 N N . LEU A 1 105 ? 31.318 -20.441 -16.934 1.00 24.53 102 LEU A N 1
ATOM 830 C CA . LEU A 1 105 ? 32.366 -19.771 -16.189 1.00 25.83 102 LEU A CA 1
ATOM 831 C C . LEU A 1 105 ? 32.374 -20.240 -14.741 1.00 30.00 102 LEU A C 1
ATOM 832 O O . LEU A 1 105 ? 31.313 -20.450 -14.154 1.00 30.75 102 LEU A O 1
ATOM 837 N N . SER A 1 106 ? 33.570 -20.413 -14.182 1.00 31.00 103 SER A N 1
ATOM 838 C CA . SER A 1 106 ? 33.751 -20.512 -12.740 1.00 31.22 103 SER A CA 1
ATOM 839 C C . SER A 1 106 ? 34.255 -19.166 -12.225 1.00 32.97 103 SER A C 1
ATOM 840 O O . SER A 1 106 ? 35.159 -18.566 -12.816 1.00 33.83 103 SER A O 1
ATOM 843 N N . LEU A 1 107 ? 33.679 -18.698 -11.120 1.00 33.85 104 LEU A N 1
ATOM 844 C CA . LEU A 1 107 ? 33.975 -17.362 -10.595 1.00 32.55 104 LEU A CA 1
ATOM 845 C C . LEU A 1 107 ? 34.725 -17.389 -9.286 1.00 34.98 104 LEU A C 1
ATOM 846 O O . LEU A 1 107 ? 34.647 -16.436 -8.524 1.00 36.47 104 LEU A O 1
ATOM 851 N N . LYS A 1 108 ? 35.439 -18.465 -9.002 1.00 37.88 105 LYS A N 1
ATOM 852 C CA . LYS A 1 108 ? 36.107 -18.562 -7.709 1.00 42.33 105 LYS A CA 1
ATOM 853 C C . LYS A 1 108 ? 37.220 -17.514 -7.513 1.00 44.60 105 LYS A C 1
ATOM 854 O O . LYS A 1 108 ? 37.394 -16.988 -6.400 1.00 46.32 105 LYS A O 1
ATOM 860 N N . ASP A 1 109 ? 37.954 -17.183 -8.573 1.00 44.25 106 ASP A N 1
ATOM 861 C CA . ASP A 1 109 ? 39.085 -16.264 -8.409 1.00 46.38 106 ASP A CA 1
ATOM 862 C C . ASP A 1 109 ? 38.734 -14.769 -8.568 1.00 41.27 106 ASP A C 1
ATOM 863 O O . ASP A 1 109 ? 39.583 -13.911 -8.346 1.00 42.00 106 ASP A O 1
ATOM 868 N N . ILE A 1 110 ? 37.503 -14.444 -8.942 1.00 36.19 107 ILE A N 1
ATOM 869 C CA . ILE A 1 110 ? 37.185 -13.040 -9.206 1.00 34.89 107 ILE A CA 1
ATOM 870 C C . ILE A 1 110 ? 36.970 -12.291 -7.899 1.00 34.16 107 ILE A C 1
ATOM 871 O O . ILE A 1 110 ? 36.720 -12.911 -6.868 1.00 34.16 107 ILE A O 1
ATOM 876 N N . PRO A 1 111 ? 37.089 -10.955 -7.926 1.00 34.81 108 PRO A N 1
ATOM 877 C CA . PRO A 1 111 ? 36.940 -10.217 -6.662 1.00 27.51 108 PRO A CA 1
ATOM 878 C C . PRO A 1 111 ? 35.596 -10.489 -5.962 1.00 34.33 108 PRO A C 1
ATOM 879 O O . PRO A 1 111 ? 34.559 -10.662 -6.634 1.00 24.48 108 PRO A O 1
ATOM 883 N N . ASN A 1 112 ? 35.626 -10.532 -4.625 1.00 31.77 109 ASN A N 1
ATOM 884 C CA . ASN A 1 112 ? 34.454 -10.898 -3.835 1.00 30.18 109 ASN A CA 1
ATOM 885 C C . ASN A 1 112 ? 33.227 -10.039 -4.139 1.00 28.90 109 ASN A C 1
ATOM 886 O O . ASN A 1 112 ? 32.095 -10.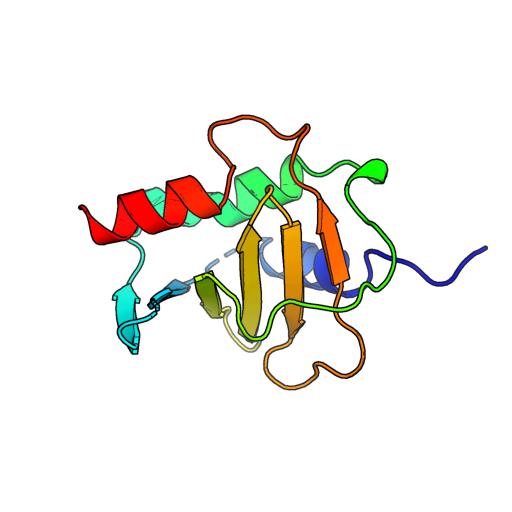536 -4.134 1.00 28.68 109 ASN A O 1
ATOM 891 N N . SER A 1 113 ? 33.452 -8.755 -4.393 1.00 28.25 110 SER A N 1
ATOM 892 C CA . SER A 1 113 ? 32.368 -7.824 -4.689 1.00 28.56 110 SER A CA 1
ATOM 893 C C . SER A 1 113 ? 31.501 -8.246 -5.877 1.00 29.19 110 SER A C 1
ATOM 894 O O . SER A 1 113 ? 30.294 -8.000 -5.880 1.00 29.44 110 SER A O 1
ATOM 897 N N . PHE A 1 114 ? 32.121 -8.880 -6.870 1.00 27.10 111 PHE A N 1
ATOM 898 C CA . PHE A 1 114 ? 31.429 -9.243 -8.100 1.00 25.08 111 PHE A CA 1
ATOM 899 C C . PHE A 1 114 ? 30.942 -10.700 -8.130 1.00 24.27 111 PHE A C 1
ATOM 900 O O . PHE A 1 114 ? 30.527 -11.178 -9.177 1.00 22.92 111 PHE A O 1
ATOM 908 N N . LYS A 1 115 ? 30.989 -11.418 -7.010 1.00 25.82 112 LYS A N 1
ATOM 909 C CA . LYS A 1 115 ? 30.393 -12.766 -6.979 1.00 27.75 112 LYS A CA 1
ATOM 910 C C . LYS A 1 115 ? 28.869 -12.654 -7.146 1.00 28.92 112 LYS A C 1
ATOM 911 O O . LYS A 1 115 ? 28.234 -11.846 -6.476 1.00 29.66 112 LYS A O 1
ATOM 917 N N . LEU A 1 116 ? 28.278 -13.469 -8.013 1.00 26.00 113 LEU A N 1
ATOM 918 C CA . LEU A 1 116 ? 26.879 -13.281 -8.384 1.00 26.42 113 LEU A CA 1
ATOM 919 C C . LEU A 1 116 ? 25.848 -13.900 -7.436 1.00 28.97 113 LEU A C 1
ATOM 920 O O . LEU A 1 116 ? 24.788 -13.305 -7.224 1.00 30.95 113 LEU A O 1
ATOM 925 N N . GLU A 1 117 ? 26.118 -15.081 -6.883 1.00 31.41 114 GLU A N 1
ATOM 926 C CA . GLU A 1 117 ? 25.176 -15.662 -5.916 1.00 32.63 114 GLU A CA 1
ATOM 927 C C . GLU A 1 117 ? 24.965 -14.750 -4.669 1.00 31.72 114 GLU A C 1
ATOM 928 O O . GLU A 1 117 ? 23.816 -14.525 -4.265 1.00 32.16 114 GLU A O 1
ATOM 934 N N . PRO A 1 118 ? 26.049 -14.215 -4.057 1.00 29.23 115 PRO A N 1
ATOM 935 C CA . PRO A 1 118 ? 25.745 -13.336 -2.916 1.00 28.56 115 PRO A CA 1
ATOM 936 C C . PRO A 1 118 ? 25.181 -11.987 -3.355 1.00 28.53 115 PRO A C 1
ATOM 937 O O . PRO A 1 118 ? 24.459 -11.346 -2.581 1.00 31.81 115 PRO A O 1
ATOM 941 N N . PHE A 1 119 ? 25.487 -11.569 -4.579 1.00 24.88 116 PHE A N 1
ATOM 942 C CA . PHE A 1 119 ? 24.864 -10.384 -5.159 1.00 25.19 116 PHE A CA 1
ATOM 943 C C . PHE A 1 119 ? 23.337 -10.536 -5.283 1.00 28.36 116 PHE A C 1
ATOM 944 O O . PHE A 1 119 ? 22.582 -9.609 -4.960 1.00 31.41 116 PHE A O 1
ATOM 952 N N . CYS A 1 120 ? 22.884 -11.691 -5.769 1.00 26.19 117 CYS A N 1
ATOM 953 C CA . CYS A 1 120 ? 21.461 -11.901 -5.967 1.00 27.44 117 CYS A CA 1
ATOM 954 C C . CYS A 1 120 ? 20.708 -11.920 -4.640 1.00 30.17 117 CYS A C 1
ATOM 955 O O . CYS A 1 120 ? 19.611 -11.363 -4.543 1.00 31.86 117 CYS A O 1
ATOM 958 N N . GLN A 1 121 ? 21.298 -12.534 -3.612 1.00 29.46 118 GLN A N 1
ATOM 959 C CA . GLN A 1 121 ? 20.643 -12.599 -2.301 1.00 30.90 118 GLN A CA 1
ATOM 960 C C . GLN A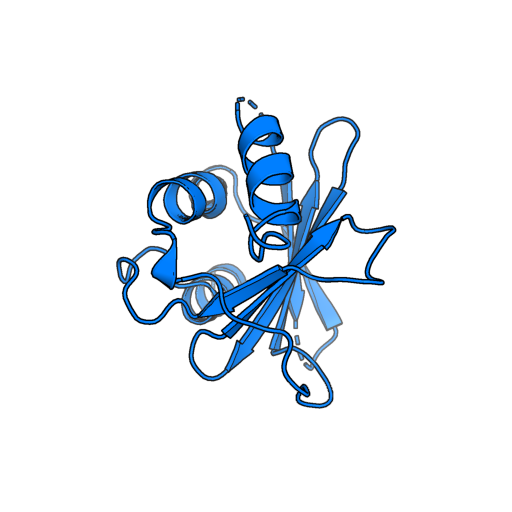 1 121 ? 20.523 -11.202 -1.730 1.00 29.08 118 GLN A C 1
ATOM 961 O O . GLN A 1 121 ? 19.533 -10.864 -1.091 1.00 30.33 118 GLN A O 1
ATOM 967 N N . TYR A 1 122 ? 21.535 -10.385 -2.008 1.00 27.59 119 TYR A N 1
ATOM 968 C CA . TYR A 1 122 ? 21.583 -9.008 -1.544 1.00 26.59 119 TYR A CA 1
ATOM 969 C C . TYR A 1 122 ? 20.510 -8.123 -2.199 1.00 29.37 119 TYR A C 1
ATOM 970 O O . TYR A 1 122 ? 19.863 -7.327 -1.506 1.00 31.90 119 TYR A O 1
ATOM 979 N N . VAL A 1 123 ? 20.312 -8.247 -3.514 1.00 26.88 120 VAL A N 1
ATOM 980 C CA . VAL A 1 123 ? 19.297 -7.432 -4.184 1.00 29.26 120 VAL A CA 1
ATOM 981 C C . VAL A 1 123 ? 17.912 -7.733 -3.627 1.00 32.56 120 VAL A C 1
ATOM 982 O O . VAL A 1 123 ? 17.135 -6.819 -3.349 1.00 34.80 120 VAL A O 1
ATOM 986 N N . PHE A 1 124 ? 17.630 -9.019 -3.426 1.00 32.81 121 PHE A N 1
ATOM 987 C CA . PHE A 1 124 ? 16.358 -9.451 -2.865 1.00 35.34 121 PHE A CA 1
ATOM 988 C C . PHE A 1 124 ? 16.148 -9.017 -1.410 1.00 38.11 121 PHE A C 1
ATOM 989 O O . PHE A 1 124 ? 15.013 -8.723 -1.005 1.00 39.69 121 PHE A O 1
ATOM 997 N N . ASN A 1 125 ? 17.214 -8.988 -0.614 1.00 38.18 122 ASN A N 1
ATOM 998 C CA . ASN A 1 125 ? 17.031 -8.689 0.812 1.00 43.41 122 ASN A CA 1
ATOM 999 C C . ASN A 1 125 ? 16.844 -7.194 0.998 1.00 45.65 122 ASN A C 1
ATOM 1000 O O . ASN A 1 125 ? 16.147 -6.751 1.901 1.00 49.25 122 ASN A O 1
ATOM 1005 N N . LYS A 1 126 ? 17.470 -6.427 0.118 1.00 45.20 123 LYS A N 1
ATOM 1006 C CA . LYS A 1 126 ? 17.177 -5.010 -0.024 1.00 47.00 123 LYS A CA 1
ATOM 1007 C C . LYS A 1 126 ? 15.679 -4.772 -0.203 1.00 48.52 123 LYS A C 1
ATOM 1008 O O . LYS A 1 126 ? 15.066 -4.019 0.551 1.00 51.36 123 LYS A O 1
#

Solvent-accessible surface area: 7293 Å² total

CATH classification: 3.30.1490.410

Nearest PDB structures (foldseek):
  4r7r-assembly1_A  TM=1.008E+00  e=1.203E-23  Clostridium perfringens ATCC 13124
  2nvw-assembly1_A  TM=3.001E-01  e=1.758E+00  Kluyveromyces lactis
  3dty-assembly1_B  TM=3.419E-01  e=4.272E+00  Pseudomonas syringae pv. tomato
  7d5n-assembly1_A-2  TM=1.804E-01  e=2.363E+00  Azotobacter vinelandii DJ
  7d5m-assembly1_A  TM=1.810E-01  e=4.026E+00  Azotobacter vinelandii DJ

Organism: Clostridium perfringens (strain ATCC 13124 / DSM 756 / JCM 1290 / NCIMB 6125 / NCTC 8237 / Type A) (NCBI:txid195103)

B-factor: mean 41.9, std 18.49, range [17.28, 136.03]